Protein AF-A0A5M4B612-F1 (afdb_monomer)

pLDDT: mean 83.99, std 13.1, range [42.5, 96.62]

Foldseek 3Di:
DDPPQQLLNVLVVQLVVQLVVLVVVLVVCVVCCVVHPLVNLLSLLVSLLCNQPVSLLLLLVVLVQQWDQDPVDDPVPRCRSVDPVVVVSVVCSVVVLVVQLVVVPVVPHSNVSSVVSNVNSVVSNVCVVVSSVVSSVSSVVCVVVSVVSVVVVD

Mean predicted aligned error: 7.28 Å

Radius of gyration: 18.22 Å; Cα contacts (8 Å, |Δi|>4): 120; chains: 1; bounding box: 47×29×46 Å

Structure (mmCIF, N/CA/C/O backbone):
data_AF-A0A5M4B612-F1
#
_entry.id   AF-A0A5M4B612-F1
#
loop_
_atom_site.group_PDB
_atom_site.id
_atom_site.type_symbol
_atom_site.label_atom_id
_atom_site.label_alt_id
_atom_site.label_comp_id
_atom_site.label_asym_id
_atom_site.label_entity_id
_atom_site.label_seq_id
_atom_site.pdbx_PDB_ins_code
_atom_site.Cartn_x
_atom_site.Cartn_y
_atom_site.Cartn_z
_atom_site.occupancy
_atom_site.B_iso_or_equiv
_atom_site.auth_seq_id
_atom_site.auth_comp_id
_atom_site.auth_asym_id
_atom_site.auth_atom_id
_atom_site.pdbx_PDB_model_num
ATOM 1 N N . MET A 1 1 ? -20.827 -14.397 21.884 1.00 44.00 1 MET A N 1
ATOM 2 C CA . MET A 1 1 ? -19.490 -14.761 22.403 1.00 44.00 1 MET A CA 1
ATOM 3 C C . MET A 1 1 ? -18.429 -14.087 21.542 1.00 44.00 1 MET A C 1
ATOM 5 O O . MET A 1 1 ? -17.986 -14.670 20.565 1.00 44.00 1 MET A O 1
ATOM 9 N N . SER A 1 2 ? -18.091 -12.822 21.803 1.00 47.84 2 SER A N 1
ATOM 10 C CA . SER A 1 2 ? -17.110 -12.104 20.977 1.00 47.84 2 SER A CA 1
ATOM 11 C C . SER A 1 2 ? -15.781 -12.059 21.712 1.00 47.84 2 SER A C 1
ATOM 13 O O . SER A 1 2 ? -15.688 -11.433 22.767 1.00 47.84 2 SER A O 1
ATOM 15 N N . GLN A 1 3 ? -14.771 -12.736 21.171 1.00 57.81 3 GLN A N 1
ATOM 16 C CA . GLN A 1 3 ? -13.392 -12.641 21.643 1.00 57.81 3 GLN A CA 1
ATOM 17 C C . GLN A 1 3 ? -13.006 -11.168 21.867 1.00 57.81 3 GLN A C 1
ATOM 19 O O . GLN A 1 3 ? -13.372 -10.301 21.069 1.00 57.81 3 GLN A O 1
ATOM 24 N N . ASN A 1 4 ? -12.276 -10.884 22.949 1.00 69.69 4 ASN A N 1
ATOM 25 C CA . ASN A 1 4 ? -11.768 -9.548 23.269 1.00 69.69 4 ASN A CA 1
ATOM 26 C C . ASN A 1 4 ? -10.603 -9.183 22.327 1.00 69.69 4 ASN A C 1
ATOM 28 O O . ASN A 1 4 ? -9.445 -9.120 22.729 1.00 69.69 4 ASN A O 1
ATOM 32 N N . ILE A 1 5 ? -10.906 -9.033 21.037 1.00 79.25 5 ILE A N 1
ATOM 33 C CA . ILE A 1 5 ? -9.937 -8.682 20.003 1.00 79.25 5 ILE A CA 1
ATOM 34 C C . ILE A 1 5 ? -9.785 -7.166 20.026 1.00 79.25 5 ILE A C 1
ATOM 36 O O . ILE A 1 5 ? -10.743 -6.421 19.800 1.00 79.25 5 ILE A O 1
ATOM 40 N N . SER A 1 6 ? -8.567 -6.693 20.277 1.00 85.06 6 SER A N 1
ATOM 41 C CA . SER A 1 6 ? -8.289 -5.261 20.199 1.00 85.06 6 SER A CA 1
ATOM 42 C C . SER A 1 6 ? -8.503 -4.754 18.768 1.00 85.06 6 SER A C 1
ATOM 44 O O . SER A 1 6 ? -8.207 -5.439 17.788 1.00 85.06 6 SER A O 1
ATOM 46 N N . LEU A 1 7 ? -8.969 -3.511 18.621 1.00 86.06 7 LEU A N 1
ATOM 47 C CA . LEU A 1 7 ? -9.162 -2.904 17.297 1.00 86.06 7 LEU A CA 1
ATOM 48 C C . LEU A 1 7 ? -7.869 -2.921 16.460 1.00 86.06 7 LEU A C 1
ATOM 50 O O . LEU A 1 7 ? -7.921 -3.064 15.243 1.00 86.06 7 LEU A O 1
ATOM 54 N N . ASN A 1 8 ? -6.712 -2.820 17.118 1.00 87.00 8 ASN A N 1
ATOM 55 C CA . ASN A 1 8 ? -5.412 -2.911 16.464 1.00 87.00 8 ASN A CA 1
ATOM 56 C C . ASN A 1 8 ? -5.183 -4.302 15.846 1.00 87.00 8 ASN A C 1
ATOM 58 O O . ASN A 1 8 ? -4.862 -4.405 14.665 1.00 87.00 8 ASN A O 1
ATOM 62 N N . GLN A 1 9 ? -5.433 -5.375 16.607 1.00 88.31 9 GLN A N 1
ATOM 63 C CA . GLN A 1 9 ? -5.364 -6.746 16.090 1.00 88.31 9 GLN A CA 1
ATOM 64 C C . GLN A 1 9 ? -6.339 -6.951 14.929 1.00 88.31 9 GLN A C 1
ATOM 66 O O . GLN A 1 9 ? -5.939 -7.465 13.893 1.00 88.31 9 GLN A O 1
ATOM 71 N N . TYR A 1 10 ? -7.576 -6.467 15.050 1.00 89.62 10 TYR A N 1
ATOM 72 C CA . TYR A 1 10 ? -8.574 -6.589 13.987 1.00 89.62 10 TYR A CA 1
ATOM 73 C C . TYR A 1 10 ? -8.132 -5.932 12.667 1.00 89.62 10 TYR A C 1
ATOM 75 O O . TYR A 1 10 ? -8.237 -6.535 11.597 1.00 89.62 10 TYR A O 1
ATOM 83 N N . ILE A 1 11 ? -7.614 -4.701 12.726 1.00 90.94 11 ILE A N 1
ATOM 84 C CA . ILE A 1 11 ? -7.145 -3.976 11.536 1.00 90.94 11 ILE A CA 1
ATOM 85 C C . ILE A 1 11 ? -5.877 -4.620 10.959 1.00 90.94 11 ILE A C 1
ATOM 87 O O . ILE A 1 11 ? -5.764 -4.751 9.740 1.00 90.94 11 ILE A O 1
ATOM 91 N N . ASN A 1 12 ? -4.962 -5.097 11.808 1.00 91.50 12 ASN A N 1
ATOM 92 C CA . ASN A 1 12 ? -3.781 -5.838 11.363 1.00 91.50 12 ASN A CA 1
ATOM 93 C C . ASN A 1 12 ? -4.143 -7.162 10.680 1.00 91.50 12 ASN A C 1
ATOM 95 O O . ASN A 1 12 ? -3.576 -7.470 9.634 1.00 91.50 12 ASN A O 1
ATOM 99 N N . SER A 1 13 ? -5.115 -7.913 11.204 1.00 93.19 13 SER A N 1
ATOM 100 C CA . SER A 1 13 ? -5.607 -9.138 10.567 1.00 93.19 13 SER A CA 1
ATOM 101 C C . SER A 1 13 ? -6.224 -8.850 9.198 1.00 93.19 13 SER A C 1
ATOM 103 O O . SER A 1 13 ? -5.928 -9.558 8.239 1.00 93.19 13 SER A O 1
ATOM 105 N N . LYS A 1 14 ? -7.008 -7.770 9.060 1.00 91.75 14 LYS A N 1
ATOM 106 C CA . LYS A 1 14 ? -7.510 -7.336 7.745 1.00 91.75 14 LYS A CA 1
ATOM 107 C C . LYS A 1 14 ? -6.382 -7.011 6.773 1.00 91.75 14 LYS A C 1
ATOM 109 O O . LYS A 1 14 ? -6.420 -7.469 5.637 1.00 91.75 14 LYS A O 1
ATOM 114 N N . ALA A 1 15 ? -5.380 -6.248 7.208 1.00 94.44 15 ALA A N 1
ATOM 115 C CA . ALA A 1 15 ? -4.218 -5.942 6.377 1.00 94.44 15 ALA A CA 1
ATOM 116 C C . ALA A 1 15 ? -3.496 -7.217 5.924 1.00 94.44 15 ALA A C 1
ATOM 118 O O . ALA A 1 15 ? -3.126 -7.335 4.761 1.00 94.44 15 ALA A O 1
ATOM 119 N N . MET A 1 16 ? -3.352 -8.194 6.823 1.00 94.31 16 MET A N 1
ATOM 120 C CA . MET A 1 16 ? -2.703 -9.467 6.522 1.00 94.31 16 MET A CA 1
ATOM 121 C C . MET A 1 16 ? -3.444 -10.274 5.453 1.00 94.31 16 MET A C 1
ATOM 123 O O . MET A 1 16 ? -2.792 -10.834 4.575 1.00 94.31 16 MET A O 1
ATOM 127 N N . LEU A 1 17 ? -4.781 -10.268 5.462 1.00 95.00 17 LEU A N 1
ATOM 128 C CA . LEU A 1 17 ? -5.579 -10.878 4.391 1.00 95.00 17 LEU A CA 1
ATOM 129 C C . LEU A 1 17 ? -5.310 -10.220 3.031 1.00 95.00 17 LEU A C 1
ATOM 131 O O . LEU A 1 17 ? -5.161 -10.922 2.028 1.00 95.00 17 LEU A O 1
ATOM 135 N N . PHE A 1 18 ? -5.195 -8.889 2.987 1.00 94.94 18 PHE A N 1
ATOM 136 C CA . PHE A 1 18 ? -4.837 -8.187 1.754 1.00 94.94 18 PHE A CA 1
ATOM 137 C C . PHE A 1 18 ? -3.414 -8.521 1.294 1.00 94.94 18 PHE A C 1
ATOM 139 O O . PHE A 1 18 ? -3.222 -8.827 0.122 1.00 94.94 18 PHE A O 1
ATOM 146 N N . TYR A 1 19 ? -2.427 -8.521 2.196 1.00 95.31 19 TYR A N 1
ATOM 147 C CA . TYR A 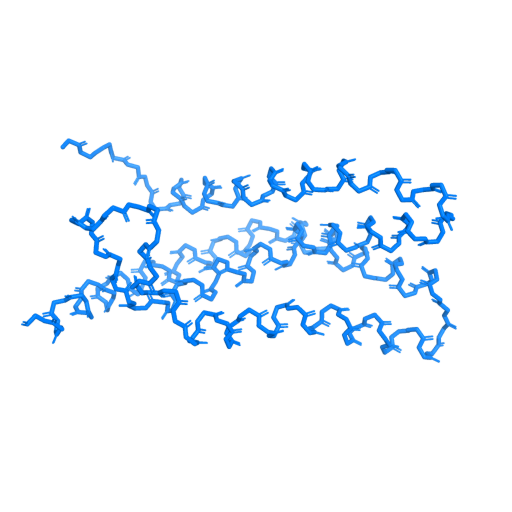1 19 ? -1.046 -8.876 1.845 1.00 95.31 19 TYR A CA 1
ATOM 148 C C . TYR A 1 19 ? -0.935 -10.289 1.289 1.00 95.31 19 TYR A C 1
ATOM 150 O O . TYR A 1 19 ? -0.305 -10.488 0.254 1.00 95.31 19 TYR A O 1
ATOM 158 N N . PHE A 1 20 ? -1.590 -11.251 1.937 1.00 96.62 20 PHE A N 1
ATOM 159 C CA . PHE A 1 20 ? -1.640 -12.622 1.453 1.00 96.62 20 PHE A CA 1
ATOM 160 C C . PHE A 1 20 ? -2.251 -12.695 0.049 1.00 96.62 20 PHE A C 1
ATOM 162 O O . PHE A 1 20 ? -1.662 -13.292 -0.847 1.00 96.62 20 PHE A O 1
ATOM 169 N N . SER A 1 21 ? -3.378 -12.011 -0.167 1.00 95.94 21 SER A N 1
ATOM 170 C CA . SER A 1 21 ? -4.046 -11.974 -1.473 1.00 95.94 21 SER A CA 1
ATOM 171 C C . SER A 1 21 ? -3.147 -11.389 -2.569 1.00 95.94 21 SER A C 1
ATOM 173 O O . SER A 1 21 ? -3.080 -11.949 -3.659 1.00 95.94 21 SER A O 1
ATOM 175 N N . ILE A 1 22 ? -2.412 -10.308 -2.279 1.00 95.25 22 ILE A N 1
ATOM 176 C CA . ILE A 1 22 ? -1.482 -9.685 -3.235 1.00 95.25 22 ILE A CA 1
ATOM 177 C C . ILE A 1 22 ? -0.333 -10.637 -3.580 1.00 95.25 22 ILE A C 1
ATOM 179 O O . ILE A 1 22 ? 0.015 -10.768 -4.749 1.00 95.25 22 ILE A O 1
ATOM 183 N N . ILE A 1 23 ? 0.238 -11.323 -2.587 1.00 95.31 23 ILE A N 1
ATOM 184 C CA . ILE A 1 23 ? 1.327 -12.285 -2.805 1.00 95.31 23 ILE A CA 1
ATOM 185 C C . ILE A 1 23 ? 0.844 -13.455 -3.666 1.00 95.31 23 ILE A C 1
ATOM 187 O O . ILE A 1 23 ? 1.510 -13.817 -4.632 1.00 95.31 23 ILE A O 1
ATOM 191 N N . VAL A 1 24 ? -0.333 -14.009 -3.365 1.00 96.38 24 VAL A N 1
ATOM 192 C CA . VAL A 1 24 ? -0.933 -15.090 -4.160 1.00 96.38 24 VAL A CA 1
ATOM 193 C C . VAL A 1 24 ? -1.194 -14.629 -5.594 1.00 96.38 24 VAL A C 1
ATOM 195 O O . VAL A 1 24 ? -0.806 -15.319 -6.533 1.00 96.38 24 VAL A O 1
ATOM 198 N N . MET A 1 25 ? -1.778 -13.442 -5.784 1.00 94.38 25 MET A N 1
ATOM 199 C CA . MET A 1 25 ? -1.991 -12.869 -7.118 1.00 94.38 25 MET A CA 1
ATOM 200 C C . MET A 1 25 ? -0.678 -12.637 -7.869 1.00 94.38 25 MET A C 1
ATOM 202 O O . MET A 1 25 ? -0.606 -12.905 -9.065 1.00 94.38 25 MET A O 1
ATOM 206 N N . PHE A 1 26 ? 0.373 -12.183 -7.185 1.00 94.25 26 PHE A N 1
ATOM 207 C CA . PHE A 1 26 ? 1.688 -12.005 -7.790 1.00 94.25 26 PHE A CA 1
ATOM 208 C C . PHE A 1 26 ? 2.293 -13.343 -8.238 1.00 94.25 26 PHE A C 1
ATOM 210 O O . PHE A 1 26 ? 2.788 -13.434 -9.358 1.00 94.25 26 PHE A O 1
ATOM 217 N N . ILE A 1 27 ? 2.181 -14.397 -7.420 1.00 93.94 27 ILE A N 1
ATOM 218 C CA . ILE A 1 27 ? 2.627 -15.752 -7.778 1.00 93.94 27 ILE A CA 1
ATOM 219 C C . ILE A 1 27 ? 1.845 -16.274 -8.988 1.00 93.94 27 ILE A C 1
ATOM 221 O O . ILE A 1 27 ? 2.449 -16.756 -9.942 1.00 93.94 27 ILE A O 1
ATOM 225 N N . ILE A 1 28 ? 0.519 -16.125 -8.997 1.00 94.00 28 ILE A N 1
ATOM 226 C CA . ILE A 1 28 ? -0.331 -16.520 -10.134 1.00 94.00 28 ILE A CA 1
ATOM 227 C C . ILE A 1 28 ? 0.014 -15.715 -11.397 1.00 94.00 28 ILE A C 1
ATOM 229 O O . ILE A 1 28 ? -0.140 -16.222 -12.502 1.00 94.00 28 ILE A O 1
ATOM 233 N N . SER A 1 29 ? 0.519 -14.489 -11.245 1.00 89.88 29 SER A N 1
ATOM 234 C CA . SER A 1 29 ? 0.981 -13.635 -12.344 1.00 89.88 29 SER A CA 1
ATOM 235 C C . SER A 1 29 ? 2.389 -14.000 -12.860 1.00 89.88 29 SER A C 1
ATOM 237 O O . SER A 1 29 ? 2.803 -13.545 -13.923 1.00 89.88 29 SER A O 1
ATOM 239 N N . THR A 1 30 ? 3.145 -14.872 -12.185 1.00 88.06 30 THR A N 1
ATOM 240 C CA . THR A 1 30 ? 4.494 -15.268 -12.646 1.00 88.06 30 THR A CA 1
ATOM 241 C C . THR A 1 30 ? 4.572 -15.860 -14.064 1.00 88.06 30 THR A C 1
ATOM 243 O O . THR A 1 30 ? 5.558 -15.556 -14.740 1.00 88.06 30 THR A O 1
ATOM 246 N N . PRO A 1 31 ? 3.573 -16.602 -14.598 1.00 90.25 31 PRO A N 1
ATOM 247 C CA . PRO A 1 31 ? 3.595 -17.076 -15.983 1.00 90.25 31 PRO A CA 1
ATOM 248 C C . PRO A 1 31 ? 3.698 -15.949 -17.019 1.00 90.25 31 PRO A C 1
ATOM 250 O O . PRO A 1 31 ? 4.194 -16.181 -18.121 1.00 90.25 31 PRO A O 1
ATOM 253 N N . TYR A 1 32 ? 3.319 -14.708 -16.671 1.00 83.38 32 TYR A N 1
ATOM 254 C CA . TYR A 1 32 ? 3.480 -13.555 -17.562 1.00 83.38 32 TYR A CA 1
ATOM 255 C C . TYR A 1 32 ? 4.940 -13.253 -17.920 1.00 83.38 32 TYR A C 1
ATOM 257 O O . TYR A 1 32 ? 5.193 -12.546 -18.894 1.00 83.38 32 TYR A O 1
ATOM 265 N N . LEU A 1 33 ? 5.909 -13.816 -17.191 1.00 86.31 33 LEU A N 1
ATOM 266 C CA . LEU A 1 33 ? 7.330 -13.718 -17.519 1.00 86.31 33 LEU A CA 1
ATOM 267 C C . LEU A 1 33 ? 7.649 -14.275 -18.920 1.00 86.31 33 LEU A C 1
ATOM 269 O O . LEU A 1 33 ? 8.574 -13.775 -19.560 1.00 86.31 33 LEU A O 1
ATOM 273 N N . TYR A 1 34 ? 6.847 -15.223 -19.433 1.00 86.31 34 TYR A N 1
ATOM 274 C CA . TYR A 1 34 ? 6.951 -15.732 -20.808 1.00 86.31 34 TYR A CA 1
ATOM 275 C C . TYR A 1 34 ? 6.789 -14.628 -21.869 1.00 86.31 34 TYR A C 1
ATOM 277 O O . TYR A 1 34 ? 7.475 -14.646 -22.886 1.00 86.31 34 TYR A O 1
ATOM 285 N N . PHE A 1 35 ? 5.945 -13.623 -21.611 1.00 84.31 35 PHE A N 1
ATOM 286 C CA . PHE A 1 35 ? 5.691 -12.514 -22.540 1.00 84.31 35 PHE A CA 1
ATOM 287 C C . PHE A 1 35 ? 6.760 -11.410 -22.485 1.00 84.31 35 PHE A C 1
ATOM 289 O O . PHE A 1 35 ? 6.721 -10.471 -23.278 1.00 84.31 35 PHE A O 1
ATOM 296 N N . GLY A 1 36 ? 7.721 -11.505 -21.562 1.00 85.62 36 GLY A N 1
ATOM 297 C CA . GLY A 1 36 ? 8.869 -10.608 -21.491 1.00 85.62 36 GLY A CA 1
ATOM 298 C C . GLY A 1 36 ? 9.202 -10.136 -20.077 1.00 85.62 36 GLY A C 1
ATOM 299 O O . GLY A 1 36 ? 8.336 -9.899 -19.233 1.00 85.62 36 GLY A O 1
ATOM 300 N N . LYS A 1 37 ? 10.498 -9.910 -19.834 1.00 84.38 37 LYS A N 1
ATOM 301 C CA . LYS A 1 37 ? 11.029 -9.469 -18.530 1.00 84.38 37 LYS A CA 1
ATOM 302 C C . LYS A 1 37 ? 10.461 -8.118 -18.070 1.00 84.38 37 LYS A C 1
ATOM 304 O O . LYS A 1 37 ? 10.320 -7.893 -16.872 1.00 84.38 37 LYS A O 1
ATOM 309 N N . HIS A 1 38 ? 10.096 -7.238 -19.003 1.00 85.50 38 HIS A N 1
ATOM 310 C CA . HIS A 1 38 ? 9.508 -5.932 -18.689 1.00 85.50 38 HIS A CA 1
ATOM 311 C C . HIS A 1 38 ? 8.132 -6.052 -18.019 1.00 85.50 38 HIS A C 1
ATOM 313 O O . HIS A 1 38 ? 7.848 -5.317 -17.077 1.00 85.50 38 HIS A O 1
ATOM 319 N N . ILE A 1 39 ? 7.304 -7.010 -18.450 1.00 88.00 39 ILE A N 1
ATOM 320 C CA . ILE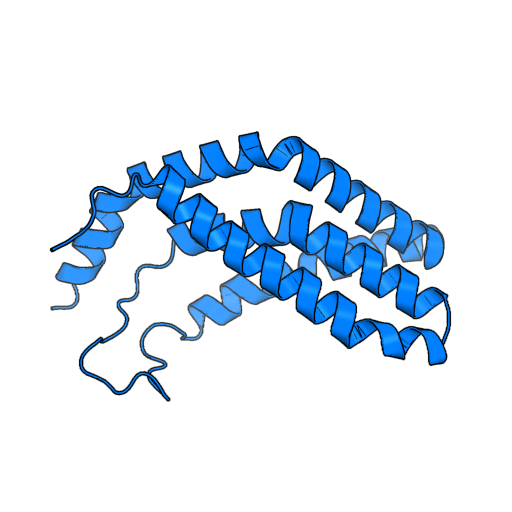 A 1 39 ? 5.960 -7.236 -17.896 1.00 88.00 39 ILE A CA 1
ATOM 321 C C . ILE A 1 39 ? 6.065 -7.771 -16.468 1.00 88.00 39 ILE A C 1
ATOM 323 O O . ILE A 1 39 ? 5.331 -7.342 -15.577 1.00 88.00 39 ILE A O 1
ATOM 327 N N . PHE A 1 40 ? 7.024 -8.665 -16.224 1.00 90.25 40 PHE A N 1
ATOM 328 C CA . PHE A 1 40 ? 7.317 -9.139 -14.876 1.00 90.25 40 PHE A CA 1
ATOM 329 C C . PHE A 1 40 ? 7.740 -7.993 -13.946 1.00 90.25 40 PHE A C 1
ATOM 331 O O . PHE A 1 40 ? 7.254 -7.903 -12.820 1.00 90.25 40 PHE A O 1
ATOM 338 N N . LEU A 1 41 ? 8.595 -7.087 -14.429 1.00 91.06 41 LEU A N 1
ATOM 339 C CA . LEU A 1 41 ? 9.086 -5.952 -13.647 1.00 91.06 41 LEU A CA 1
ATOM 340 C C . LEU A 1 41 ? 7.950 -4.978 -13.291 1.00 91.06 41 LEU A C 1
ATOM 342 O O . LEU A 1 41 ? 7.847 -4.567 -12.140 1.00 91.06 41 LEU A O 1
ATOM 346 N N . ILE A 1 42 ? 7.039 -4.698 -14.229 1.00 91.50 42 ILE A N 1
ATOM 347 C CA . ILE A 1 42 ? 5.827 -3.901 -13.970 1.00 91.50 42 ILE A CA 1
ATOM 348 C C . ILE A 1 42 ? 4.934 -4.582 -12.920 1.00 91.50 42 ILE A C 1
ATOM 350 O O . ILE A 1 42 ? 4.487 -3.928 -11.975 1.00 91.50 42 ILE A O 1
ATOM 354 N N . ASN A 1 43 ? 4.698 -5.893 -13.044 1.00 92.75 43 ASN A N 1
ATOM 355 C CA . ASN A 1 43 ? 3.901 -6.657 -12.078 1.00 92.75 43 ASN A CA 1
ATOM 356 C C . ASN A 1 43 ? 4.516 -6.632 -10.672 1.00 92.75 43 ASN A C 1
ATOM 358 O O . ASN A 1 43 ? 3.800 -6.417 -9.693 1.00 92.75 43 ASN A O 1
ATOM 362 N N . LEU A 1 44 ? 5.836 -6.803 -10.567 1.00 93.56 44 LEU A N 1
ATOM 363 C CA . LEU A 1 44 ? 6.561 -6.744 -9.298 1.00 93.56 44 LEU A CA 1
ATOM 364 C C . LEU A 1 44 ? 6.435 -5.359 -8.656 1.00 93.56 44 LEU A C 1
ATOM 366 O O . LEU A 1 44 ? 6.098 -5.248 -7.477 1.00 93.56 44 LEU A O 1
ATOM 370 N N . SER A 1 45 ? 6.645 -4.299 -9.436 1.00 94.56 45 SER A N 1
ATOM 371 C CA . SER A 1 45 ? 6.490 -2.921 -8.971 1.00 94.56 45 SER A CA 1
ATOM 372 C C . SER A 1 45 ? 5.073 -2.623 -8.494 1.00 94.56 45 SER A C 1
ATOM 374 O O . SER A 1 45 ? 4.889 -2.003 -7.446 1.00 94.56 45 SER A O 1
ATOM 376 N N . CYS A 1 46 ? 4.066 -3.108 -9.221 1.00 93.94 46 CYS A N 1
ATOM 377 C CA . CYS A 1 46 ? 2.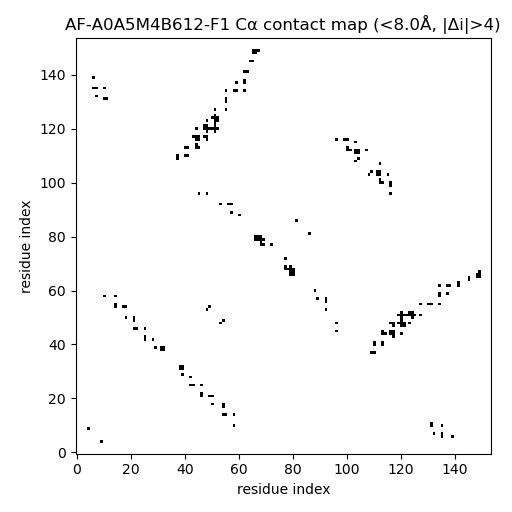666 -2.961 -8.846 1.00 93.94 46 CYS A CA 1
ATOM 378 C C . CYS A 1 46 ? 2.343 -3.721 -7.550 1.00 93.94 46 CYS A C 1
ATOM 380 O O . CYS A 1 46 ? 1.674 -3.179 -6.668 1.00 93.94 46 CYS A O 1
ATOM 382 N N . ALA A 1 47 ? 2.854 -4.944 -7.383 1.00 95.31 47 ALA A N 1
ATOM 383 C CA . ALA A 1 47 ? 2.677 -5.719 -6.157 1.00 95.31 47 ALA A CA 1
ATOM 384 C C . ALA A 1 47 ? 3.307 -5.010 -4.945 1.00 95.31 47 ALA A C 1
ATOM 386 O O . ALA A 1 47 ? 2.650 -4.857 -3.913 1.00 95.31 47 ALA A O 1
ATOM 387 N N . LEU A 1 48 ? 4.537 -4.500 -5.084 1.00 96.00 48 LEU A N 1
ATOM 388 C CA . LEU A 1 48 ? 5.220 -3.741 -4.030 1.00 96.00 48 LEU A CA 1
ATOM 389 C C . LEU A 1 48 ? 4.462 -2.465 -3.658 1.00 96.00 48 LEU A C 1
ATOM 391 O O . LEU A 1 48 ? 4.268 -2.189 -2.473 1.00 96.00 48 LEU A O 1
ATOM 395 N N . TYR A 1 49 ? 3.981 -1.713 -4.648 1.00 95.62 49 TYR A N 1
ATOM 396 C CA . TYR A 1 49 ? 3.152 -0.534 -4.408 1.00 95.62 49 TYR A CA 1
ATOM 397 C C . TYR A 1 49 ? 1.850 -0.886 -3.678 1.00 95.62 49 TYR A C 1
ATOM 399 O O . TYR A 1 49 ? 1.472 -0.214 -2.716 1.00 95.62 49 TYR A O 1
ATOM 407 N N . ASN A 1 50 ? 1.174 -1.964 -4.083 1.00 95.44 50 ASN A N 1
ATOM 408 C CA . ASN A 1 50 ? -0.055 -2.407 -3.431 1.00 95.44 50 ASN A CA 1
ATOM 409 C C . ASN A 1 50 ? 0.184 -2.810 -1.972 1.00 95.44 50 ASN A C 1
ATOM 411 O O . ASN A 1 50 ? -0.600 -2.429 -1.106 1.00 95.44 50 ASN A O 1
ATOM 415 N N . ILE A 1 51 ? 1.279 -3.510 -1.668 1.00 95.38 51 ILE A N 1
ATOM 416 C CA . ILE A 1 51 ? 1.642 -3.865 -0.288 1.00 95.38 51 ILE A CA 1
ATOM 417 C C . ILE A 1 51 ? 1.983 -2.605 0.527 1.00 95.38 51 ILE A C 1
ATOM 419 O O . ILE A 1 51 ? 1.514 -2.443 1.654 1.00 95.38 51 ILE A O 1
ATOM 423 N N . GLY A 1 52 ? 2.789 -1.701 -0.026 1.00 93.44 52 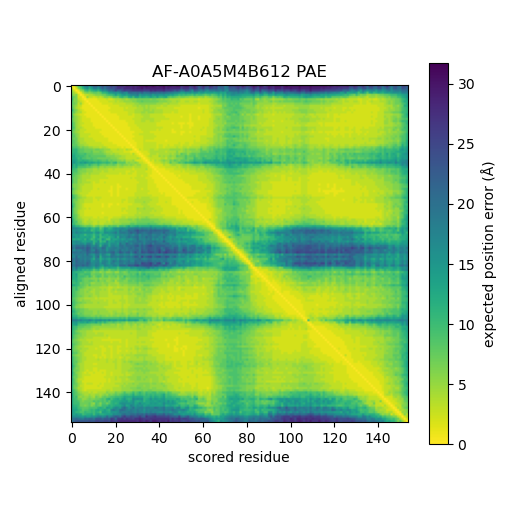GLY A N 1
ATOM 424 C CA . GLY A 1 52 ? 3.270 -0.528 0.699 1.00 93.44 52 GLY A CA 1
ATOM 425 C C . GLY A 1 52 ? 2.216 0.551 0.921 1.00 93.44 52 GLY A C 1
ATOM 426 O O . GLY A 1 52 ? 2.072 1.058 2.027 1.00 93.44 52 GLY A O 1
ATOM 427 N N . ILE A 1 53 ? 1.478 0.907 -0.129 1.00 94.44 53 ILE A N 1
ATOM 428 C CA . ILE A 1 53 ? 0.568 2.062 -0.153 1.00 94.44 53 ILE A CA 1
ATOM 429 C C . ILE A 1 53 ? -0.872 1.637 -0.424 1.00 94.44 53 ILE A C 1
ATOM 431 O O . ILE A 1 53 ? -1.786 2.190 0.192 1.00 94.44 53 ILE A O 1
ATOM 435 N N . GLY A 1 54 ? -1.093 0.641 -1.285 1.00 93.81 54 GLY A N 1
ATOM 436 C CA . GLY A 1 54 ? -2.439 0.172 -1.629 1.00 93.81 54 GLY A CA 1
ATOM 437 C C . GLY A 1 54 ? -3.231 -0.305 -0.408 1.00 93.81 54 GLY A C 1
ATOM 438 O O . GLY A 1 54 ? -4.321 0.201 -0.141 1.00 93.81 54 GLY A O 1
ATOM 439 N N . VAL A 1 55 ? -2.669 -1.218 0.391 1.00 94.25 55 VAL A N 1
ATOM 440 C CA . VAL A 1 55 ? -3.340 -1.775 1.578 1.00 94.25 55 VAL A CA 1
ATOM 441 C C . VAL A 1 55 ? -3.648 -0.705 2.635 1.00 94.25 55 VAL A C 1
ATOM 443 O O . VAL A 1 55 ? -4.812 -0.618 3.040 1.00 94.25 55 VAL A O 1
ATOM 446 N N . PRO A 1 56 ? -2.698 0.151 3.069 1.00 93.25 56 PRO A N 1
ATOM 447 C CA . PRO A 1 56 ? -3.021 1.255 3.974 1.00 93.25 56 PRO A CA 1
ATOM 448 C C . PRO A 1 56 ? -4.104 2.193 3.430 1.00 93.25 56 PRO A C 1
ATOM 450 O O . PRO A 1 56 ? -5.017 2.559 4.170 1.00 93.25 56 PRO A O 1
ATOM 453 N N . SER A 1 57 ? -4.047 2.536 2.139 1.00 91.88 57 SER A N 1
ATOM 454 C CA . SER A 1 57 ? -5.037 3.399 1.478 1.00 91.88 57 SER A CA 1
ATOM 455 C C . SER A 1 57 ? -6.444 2.801 1.524 1.00 91.88 57 SER A C 1
ATOM 457 O O . SER A 1 57 ? -7.391 3.465 1.950 1.00 91.88 57 SER A O 1
ATOM 459 N N . VAL A 1 58 ? -6.582 1.523 1.154 1.00 90.75 58 VAL A N 1
ATOM 460 C CA . VAL A 1 58 ? -7.861 0.794 1.190 1.00 90.75 58 VAL A CA 1
ATOM 461 C C . VAL A 1 58 ? -8.410 0.725 2.612 1.00 90.75 58 VAL A C 1
ATOM 463 O O . VAL A 1 58 ? -9.592 0.992 2.835 1.00 90.75 58 VAL A O 1
ATOM 466 N N . LEU A 1 59 ? -7.566 0.408 3.596 1.00 91.50 59 LEU A N 1
ATOM 467 C CA . LEU A 1 59 ? -7.989 0.334 4.994 1.00 91.50 59 LEU A CA 1
ATOM 468 C C . LEU A 1 59 ? -8.421 1.700 5.527 1.00 91.50 59 LEU A C 1
ATOM 470 O O . LEU A 1 59 ? -9.425 1.778 6.237 1.00 91.50 59 LEU A O 1
ATOM 474 N N . PHE A 1 60 ? -7.706 2.767 5.173 1.00 90.44 60 PHE A N 1
ATOM 475 C CA . PHE A 1 60 ? -8.050 4.130 5.561 1.00 90.44 60 PHE A CA 1
ATOM 476 C C . PHE A 1 60 ? -9.408 4.556 4.995 1.00 90.44 60 PHE A C 1
ATOM 478 O O . PHE A 1 60 ? -10.262 5.022 5.748 1.00 90.44 60 PHE A O 1
ATOM 485 N N . LEU A 1 61 ? -9.640 4.343 3.697 1.00 87.12 61 LEU A N 1
ATOM 486 C CA . LEU A 1 61 ? -10.912 4.670 3.045 1.00 87.12 61 LEU A CA 1
ATOM 487 C C . LEU A 1 61 ? -12.055 3.780 3.551 1.00 87.12 61 LEU A C 1
ATOM 489 O O . LEU A 1 61 ? -13.169 4.261 3.754 1.00 87.12 61 LEU A O 1
ATOM 493 N N . GLY A 1 62 ? -11.764 2.523 3.891 1.00 84.06 62 GLY A N 1
ATOM 494 C CA . GLY A 1 62 ? -12.712 1.620 4.543 1.00 84.06 62 GLY A CA 1
ATOM 495 C C . GLY A 1 62 ? -13.265 2.155 5.870 1.00 84.06 62 GLY A C 1
ATOM 496 O O . GLY A 1 62 ? -14.403 1.845 6.217 1.00 84.06 62 GLY A O 1
ATOM 497 N N . ALA A 1 63 ? -12.533 3.026 6.578 1.00 83.44 63 ALA A N 1
ATOM 498 C CA . ALA A 1 63 ? -13.019 3.662 7.808 1.00 83.44 63 ALA A CA 1
ATOM 499 C C . ALA A 1 63 ? -14.192 4.633 7.569 1.00 83.44 63 ALA A C 1
ATOM 501 O O . ALA A 1 63 ? -14.868 5.035 8.517 1.00 83.44 63 ALA A O 1
ATOM 502 N N . TYR A 1 64 ? -14.408 5.052 6.321 1.00 79.69 64 TYR A N 1
ATOM 503 C CA . TYR A 1 64 ? -15.456 5.990 5.922 1.00 79.69 64 TYR A CA 1
ATOM 504 C C . TYR A 1 64 ? -16.700 5.290 5.364 1.00 79.69 64 TYR A C 1
ATOM 506 O O . TYR A 1 64 ? -17.721 5.950 5.165 1.00 79.69 64 TYR A O 1
ATOM 514 N N . ASN A 1 65 ? -16.654 3.972 5.158 1.00 74.56 65 ASN A N 1
ATOM 515 C CA . ASN A 1 65 ? -17.818 3.210 4.726 1.00 74.56 65 ASN A CA 1
ATOM 516 C C . ASN A 1 65 ? -18.848 3.120 5.865 1.00 74.56 65 ASN A C 1
ATOM 518 O O . ASN A 1 65 ? -18.555 2.634 6.956 1.00 74.56 65 ASN A O 1
ATOM 522 N N . LYS A 1 66 ? -20.067 3.606 5.598 1.00 64.75 66 LYS A N 1
ATOM 523 C CA . LYS A 1 66 ? -21.185 3.659 6.563 1.00 64.75 66 LYS A CA 1
ATOM 524 C C . LYS A 1 66 ? -22.313 2.659 6.274 1.00 64.75 66 LYS A C 1
ATOM 526 O O . LYS A 1 66 ? -23.281 2.613 7.021 1.00 64.75 66 LYS A O 1
ATOM 531 N N . LYS A 1 67 ? -22.244 1.894 5.178 1.00 63.34 67 LYS A N 1
ATOM 532 C CA . LYS A 1 67 ? -23.347 1.008 4.768 1.00 63.34 67 LYS A CA 1
ATOM 533 C C . LYS A 1 67 ? -23.278 -0.344 5.474 1.00 63.34 67 LYS A C 1
ATOM 535 O O . LYS A 1 67 ? -22.218 -0.965 5.510 1.00 63.34 67 LYS A O 1
ATOM 540 N N . ARG A 1 68 ? -24.415 -0.781 6.030 1.00 59.28 68 ARG A N 1
ATOM 541 C CA . ARG A 1 68 ? -24.568 -2.105 6.648 1.00 59.28 68 ARG A CA 1
ATOM 542 C C . ARG A 1 68 ? -24.651 -3.183 5.573 1.00 59.28 68 ARG A C 1
ATOM 544 O O . ARG A 1 68 ? -25.293 -2.967 4.547 1.00 59.28 68 ARG A O 1
ATOM 551 N N . ILE A 1 69 ? -24.008 -4.314 5.838 1.00 62.72 69 ILE A N 1
ATOM 552 C CA . ILE A 1 69 ? -24.207 -5.554 5.088 1.00 62.72 69 ILE A CA 1
ATOM 553 C C . ILE A 1 69 ? -25.296 -6.319 5.833 1.00 62.72 69 ILE A C 1
ATOM 555 O O . ILE A 1 69 ? -25.180 -6.524 7.041 1.00 62.72 69 ILE A O 1
ATOM 559 N N . ASP A 1 70 ? -26.364 -6.676 5.130 1.00 64.31 70 ASP A N 1
ATOM 560 C CA . ASP A 1 70 ? -27.473 -7.447 5.690 1.00 64.31 70 ASP A CA 1
ATOM 561 C C . ASP A 1 70 ? -27.039 -8.907 5.925 1.00 64.31 70 ASP A C 1
ATOM 563 O O . ASP A 1 70 ? -26.692 -9.620 4.987 1.00 64.31 70 ASP A O 1
ATOM 567 N N . LEU A 1 71 ? -26.979 -9.352 7.178 1.00 65.38 71 LEU A N 1
ATOM 568 C CA . LEU A 1 71 ? -26.478 -10.692 7.511 1.00 65.38 71 LEU A CA 1
ATOM 569 C C . LEU A 1 71 ? -27.530 -11.788 7.289 1.00 65.38 71 LEU A C 1
ATOM 571 O O . LEU A 1 71 ? -27.156 -12.955 7.178 1.00 65.38 71 LEU A O 1
ATOM 575 N N . ASP A 1 72 ? -28.809 -11.418 7.173 1.00 69.88 72 ASP A N 1
ATOM 576 C CA . ASP A 1 72 ? -29.919 -12.360 6.988 1.00 69.88 72 ASP A CA 1
ATOM 577 C C . ASP A 1 72 ? -30.089 -12.773 5.514 1.00 69.88 72 ASP A C 1
ATOM 579 O O . ASP A 1 72 ? -30.749 -13.765 5.193 1.00 69.88 72 ASP A O 1
ATOM 583 N N . LYS A 1 73 ? -29.436 -12.058 4.588 1.00 66.56 73 LYS A N 1
ATOM 584 C CA . LYS A 1 73 ? -29.345 -12.449 3.176 1.00 66.56 73 LYS A CA 1
ATOM 585 C C . LYS A 1 73 ? -28.174 -13.395 2.929 1.00 66.56 73 LYS A C 1
ATOM 587 O O . LYS A 1 73 ? -27.073 -13.202 3.440 1.00 66.56 73 LYS A O 1
ATOM 592 N N . ARG A 1 74 ? -28.390 -14.392 2.057 1.00 68.31 74 ARG A N 1
ATOM 593 C CA . ARG A 1 74 ? -27.336 -15.317 1.598 1.00 68.31 74 ARG A CA 1
ATOM 594 C C . ARG A 1 74 ? -26.099 -14.532 1.135 1.00 68.31 74 ARG A C 1
ATOM 596 O O . ARG A 1 74 ? -26.198 -13.641 0.298 1.00 68.31 74 ARG A O 1
ATOM 603 N N . SER A 1 75 ? -24.934 -14.908 1.671 1.00 61.47 75 SER A N 1
ATOM 604 C CA . SER A 1 75 ? -23.633 -14.260 1.422 1.00 61.47 75 SER A CA 1
ATOM 605 C C . SER A 1 75 ? -23.248 -14.226 -0.068 1.00 61.47 75 SER A C 1
ATOM 607 O O . SER A 1 75 ? -22.662 -13.257 -0.550 1.00 61.47 75 SER A O 1
ATOM 609 N N . PHE A 1 76 ? -23.658 -15.241 -0.837 1.00 57.03 76 PHE A N 1
ATOM 610 C CA . PHE A 1 76 ? -23.535 -15.245 -2.295 1.00 57.03 76 PHE A CA 1
ATOM 611 C C . PHE A 1 76 ? -24.611 -14.339 -2.916 1.00 57.03 76 PHE A C 1
ATOM 613 O O . PHE A 1 76 ? -25.772 -14.727 -3.026 1.00 57.03 76 PHE A O 1
ATOM 620 N N . GLY A 1 77 ? -24.222 -13.121 -3.303 1.00 59.59 77 GLY A N 1
ATOM 621 C CA . GLY A 1 77 ? -25.090 -12.159 -3.997 1.00 59.59 77 GLY A CA 1
ATOM 622 C C . GLY A 1 77 ? -25.614 -11.002 -3.141 1.00 59.59 77 GLY A C 1
ATOM 623 O O . GLY A 1 77 ? -26.378 -10.175 -3.644 1.00 59.59 77 GLY A O 1
ATOM 624 N N . ASN A 1 78 ? -25.199 -10.883 -1.875 1.00 65.00 78 ASN A N 1
ATOM 625 C CA . ASN A 1 78 ? -25.562 -9.723 -1.069 1.00 65.00 78 ASN A CA 1
ATOM 626 C C . ASN A 1 78 ? -24.680 -8.500 -1.379 1.00 65.00 78 ASN A C 1
ATOM 628 O O . ASN A 1 78 ? -23.729 -8.190 -0.665 1.00 65.00 78 ASN A O 1
ATOM 632 N N . TYR A 1 79 ? -25.031 -7.773 -2.441 1.00 62.66 79 TYR A N 1
ATOM 633 C CA . TYR A 1 79 ? -24.387 -6.504 -2.801 1.00 62.66 79 TYR A CA 1
ATOM 634 C C . TYR A 1 79 ? -24.908 -5.297 -1.993 1.00 62.66 79 TYR A C 1
ATOM 636 O O . TYR A 1 79 ? -24.606 -4.140 -2.313 1.00 62.66 79 TYR A O 1
ATOM 644 N N . GLN A 1 80 ? -25.708 -5.517 -0.940 1.00 57.00 80 GLN A N 1
ATOM 645 C CA . GLN A 1 80 ? -26.145 -4.434 -0.061 1.00 57.00 80 GLN A CA 1
ATOM 646 C C . GLN A 1 80 ? -24.944 -3.915 0.734 1.00 57.00 80 GLN A C 1
ATOM 648 O O . GLN A 1 80 ? -24.435 -4.556 1.644 1.00 57.00 80 GLN A O 1
ATOM 653 N N . GLY A 1 81 ? -24.456 -2.743 0.328 1.00 57.06 81 GLY A N 1
ATOM 654 C CA . GLY A 1 81 ? -23.269 -2.110 0.903 1.00 57.06 81 GLY A CA 1
ATOM 655 C C . GLY A 1 81 ? -22.084 -2.003 -0.058 1.00 57.06 81 GLY A C 1
ATOM 656 O O . GLY A 1 81 ? -21.273 -1.099 0.114 1.00 57.06 81 GLY A O 1
ATOM 657 N N . THR A 1 82 ? -22.039 -2.794 -1.135 1.00 60.41 82 THR A N 1
ATOM 658 C CA . THR A 1 82 ? -21.001 -2.737 -2.189 1.00 60.41 82 THR A CA 1
ATOM 659 C C . THR A 1 82 ? -21.431 -1.896 -3.400 1.00 60.41 82 THR A C 1
ATOM 661 O O . THR A 1 82 ? -21.075 -2.193 -4.538 1.00 60.41 82 THR A O 1
ATOM 664 N N . GLY A 1 83 ? -22.250 -0.865 -3.172 1.00 68.12 83 GLY A N 1
ATOM 665 C CA . GLY A 1 83 ? -22.799 -0.019 -4.239 1.00 68.12 83 GLY A CA 1
ATOM 666 C C . GLY A 1 83 ? -21.765 0.900 -4.907 1.00 68.12 83 GLY A C 1
ATOM 667 O O . GLY A 1 83 ? -20.565 0.807 -4.657 1.00 68.12 83 GLY A O 1
ATOM 668 N N . MET A 1 84 ? -22.258 1.864 -5.695 1.00 64.88 84 MET A N 1
ATOM 669 C CA . MET A 1 84 ? -21.455 2.863 -6.430 1.00 64.88 84 MET A CA 1
ATOM 670 C C . MET A 1 84 ? -20.364 3.533 -5.585 1.00 64.88 84 MET A C 1
ATOM 672 O O . MET A 1 84 ? -19.275 3.777 -6.084 1.00 64.88 84 MET A O 1
ATOM 676 N N . ALA A 1 85 ? -20.618 3.793 -4.299 1.00 70.38 85 ALA A N 1
ATOM 677 C CA . ALA A 1 85 ? -19.644 4.428 -3.413 1.00 70.38 85 ALA A CA 1
ATOM 678 C C . ALA A 1 85 ? -18.335 3.627 -3.281 1.00 70.38 85 ALA A C 1
ATOM 680 O O . ALA A 1 85 ? -17.266 4.224 -3.301 1.00 70.38 85 ALA A O 1
ATOM 681 N N . GLN A 1 86 ? -18.394 2.290 -3.210 1.00 75.00 86 GLN A N 1
ATOM 682 C CA . GLN A 1 86 ? -17.187 1.458 -3.134 1.00 75.00 86 GLN A CA 1
ATOM 683 C C . GLN A 1 86 ? -16.395 1.520 -4.446 1.00 75.00 86 GLN A C 1
ATOM 685 O O . GLN A 1 86 ? -15.173 1.629 -4.415 1.00 75.00 86 GLN A O 1
ATOM 690 N N . TRP A 1 87 ? -17.094 1.514 -5.585 1.00 75.94 87 TRP A N 1
ATOM 691 C CA . TRP A 1 87 ? -16.483 1.657 -6.907 1.00 75.94 87 TRP A CA 1
ATOM 692 C C . TRP A 1 87 ? -15.831 3.031 -7.097 1.00 75.94 87 TRP A C 1
ATOM 694 O O . TRP A 1 87 ? -14.684 3.115 -7.535 1.00 75.94 87 TRP A O 1
ATOM 704 N N . ILE A 1 88 ? -16.511 4.100 -6.672 1.00 80.12 88 ILE A N 1
ATOM 705 C CA . ILE A 1 88 ? -15.979 5.470 -6.674 1.00 80.12 88 ILE A CA 1
ATOM 706 C C . ILE A 1 88 ? -14.733 5.567 -5.791 1.00 80.12 88 ILE A C 1
ATOM 708 O O . ILE A 1 88 ? -13.778 6.230 -6.168 1.00 80.12 88 ILE A O 1
ATOM 712 N N . ILE A 1 89 ? -14.710 4.888 -4.642 1.00 79.44 89 ILE A N 1
ATOM 713 C CA . ILE A 1 89 ? -13.549 4.852 -3.741 1.00 79.44 89 ILE A CA 1
ATOM 714 C C . ILE A 1 89 ? -12.402 4.011 -4.327 1.00 79.44 89 ILE A C 1
ATOM 716 O O . ILE A 1 89 ? -11.236 4.359 -4.142 1.00 79.44 89 ILE A O 1
ATOM 720 N N . SER A 1 90 ? -12.698 2.922 -5.043 1.00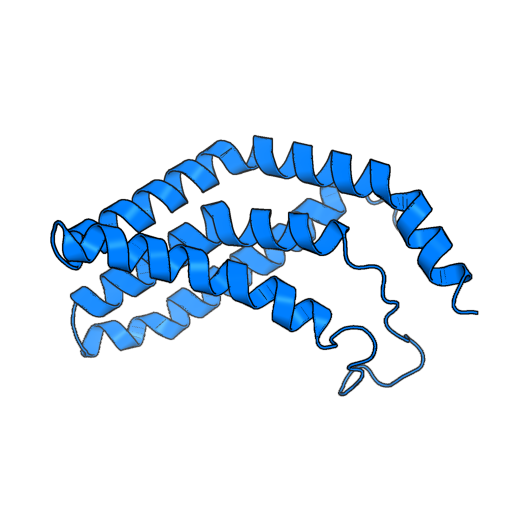 81.44 90 SER A N 1
ATOM 721 C CA . SER A 1 90 ? -11.670 2.064 -5.649 1.00 81.44 90 SER A CA 1
ATOM 722 C C . SER A 1 90 ? -10.999 2.679 -6.876 1.00 81.44 90 SER A C 1
ATOM 724 O O . SER A 1 90 ? -9.834 2.389 -7.134 1.00 81.44 90 SER A O 1
ATOM 726 N N . LEU A 1 91 ? -11.700 3.549 -7.611 1.00 87.25 91 LEU A N 1
ATOM 727 C CA . LEU A 1 91 ? -11.167 4.193 -8.814 1.00 87.25 91 LEU A CA 1
ATOM 728 C C . LEU A 1 91 ? -9.889 5.007 -8.537 1.00 87.25 91 LEU A C 1
ATOM 730 O O . LEU A 1 91 ? -8.894 4.755 -9.210 1.00 87.25 91 LEU A O 1
ATOM 734 N N . PRO A 1 92 ? -9.836 5.910 -7.537 1.00 85.12 92 PRO A N 1
ATOM 735 C CA . PRO A 1 92 ? -8.612 6.614 -7.167 1.00 85.12 92 PRO A CA 1
ATOM 736 C C . PRO A 1 92 ? -7.466 5.669 -6.820 1.00 85.12 92 PRO A C 1
ATOM 738 O O . PRO A 1 92 ? -6.345 5.878 -7.268 1.00 85.12 92 PRO A O 1
ATOM 741 N N . ILE A 1 93 ? -7.745 4.607 -6.060 1.00 86.12 93 ILE A N 1
ATOM 742 C CA . ILE A 1 93 ? -6.723 3.643 -5.628 1.00 86.12 93 ILE A CA 1
ATOM 743 C C . ILE A 1 93 ? -6.069 2.961 -6.836 1.00 86.12 93 ILE A C 1
ATOM 745 O O . ILE A 1 93 ? -4.874 2.684 -6.804 1.00 86.12 93 ILE A O 1
ATOM 749 N N . LEU A 1 94 ? -6.836 2.730 -7.905 1.00 88.56 94 LEU A N 1
ATOM 750 C CA . LEU A 1 94 ? -6.341 2.167 -9.158 1.00 88.56 94 LEU A CA 1
ATOM 751 C C . LEU A 1 94 ? -5.671 3.220 -10.056 1.00 88.56 94 LEU A C 1
ATOM 753 O O . LEU A 1 94 ? -4.622 2.956 -10.634 1.00 88.56 94 LEU A O 1
ATOM 757 N N . LEU A 1 95 ? -6.247 4.419 -10.167 1.00 91.25 95 LEU A N 1
ATOM 758 C CA . LEU A 1 95 ? -5.759 5.472 -11.062 1.00 91.25 95 LEU A CA 1
ATOM 759 C C . LEU A 1 95 ? -4.453 6.107 -10.581 1.00 91.25 95 LEU A C 1
ATOM 761 O O . LEU A 1 95 ? -3.607 6.428 -11.407 1.00 91.25 95 LEU A O 1
ATOM 765 N N . ILE A 1 96 ? -4.267 6.275 -9.270 1.00 91.81 96 ILE A N 1
ATOM 766 C CA . ILE A 1 96 ? -3.066 6.898 -8.697 1.00 91.81 96 ILE A CA 1
ATOM 767 C C . ILE A 1 96 ? -1.771 6.181 -9.124 1.00 91.81 96 ILE A C 1
ATOM 769 O O . ILE A 1 96 ? -0.891 6.861 -9.654 1.00 91.81 96 ILE A O 1
ATOM 773 N N . PRO A 1 97 ? -1.602 4.854 -8.945 1.00 91.56 97 PRO A N 1
ATOM 774 C CA . PRO A 1 97 ? -0.374 4.177 -9.365 1.00 91.56 97 PRO A CA 1
ATOM 775 C C . PRO A 1 97 ? -0.165 4.219 -10.879 1.00 91.56 97 PRO A C 1
ATOM 777 O O . PRO A 1 97 ? 0.972 4.354 -11.324 1.00 91.56 97 PRO A O 1
ATOM 780 N N . ILE A 1 98 ? -1.243 4.156 -11.668 1.00 92.06 98 ILE A N 1
ATOM 781 C CA . ILE A 1 98 ? -1.172 4.253 -13.132 1.00 92.06 98 ILE A CA 1
ATOM 782 C C . ILE A 1 98 ? -0.697 5.646 -13.547 1.00 92.06 98 ILE A C 1
ATOM 784 O O . ILE A 1 98 ? 0.241 5.764 -14.330 1.00 92.06 98 ILE A O 1
ATOM 788 N N . ALA A 1 99 ? -1.304 6.698 -12.998 1.00 93.31 99 ALA A N 1
ATOM 789 C CA . ALA A 1 99 ? -0.926 8.077 -13.274 1.00 93.31 99 ALA A CA 1
ATOM 790 C C . ALA A 1 99 ? 0.528 8.339 -12.869 1.00 93.31 99 ALA A C 1
ATOM 792 O O . ALA A 1 99 ? 1.288 8.905 -13.648 1.00 93.31 99 ALA A O 1
ATOM 793 N N . LEU A 1 100 ? 0.938 7.867 -11.688 1.00 92.38 100 LEU A N 1
ATOM 794 C CA . LEU A 1 100 ? 2.310 8.011 -11.210 1.00 92.38 100 LEU A CA 1
ATOM 795 C C . LEU A 1 100 ? 3.301 7.305 -12.143 1.00 92.38 100 LEU A C 1
ATOM 797 O O . LEU A 1 100 ? 4.324 7.882 -12.501 1.00 92.38 100 LEU A O 1
ATOM 801 N N . TRP A 1 101 ? 2.976 6.090 -12.588 1.00 93.31 101 TRP A N 1
ATOM 802 C CA . TRP A 1 101 ? 3.807 5.356 -13.536 1.00 93.31 101 TRP A CA 1
ATOM 803 C C . TRP A 1 101 ? 3.887 6.059 -14.897 1.00 93.31 101 TRP A C 1
ATOM 805 O O . TRP A 1 101 ? 4.986 6.234 -15.411 1.00 93.31 101 TRP A O 1
ATOM 815 N N . ILE A 1 102 ? 2.760 6.522 -15.455 1.00 93.38 102 ILE A N 1
ATOM 816 C CA . ILE A 1 102 ? 2.716 7.241 -16.741 1.00 93.38 102 ILE A CA 1
ATOM 817 C C . ILE A 1 102 ? 3.546 8.521 -16.677 1.00 93.38 102 ILE A C 1
ATOM 819 O O . ILE A 1 102 ? 4.347 8.762 -17.575 1.00 93.38 102 ILE A O 1
ATOM 823 N N . VAL A 1 103 ? 3.390 9.320 -15.617 1.00 93.38 103 VAL A N 1
ATOM 824 C CA . VAL A 1 103 ? 4.142 10.569 -15.446 1.00 93.38 103 VAL A CA 1
ATOM 825 C C . VAL A 1 103 ? 5.640 10.285 -15.465 1.00 93.38 103 VAL A C 1
ATOM 827 O O . VAL A 1 103 ? 6.353 10.892 -16.253 1.00 93.38 103 VAL A O 1
ATOM 830 N N . VAL A 1 104 ? 6.124 9.320 -14.677 1.00 92.56 104 VAL A N 1
ATOM 831 C CA . VAL A 1 104 ? 7.556 8.974 -14.676 1.00 92.56 104 VAL A CA 1
ATOM 832 C C . VAL A 1 104 ? 7.992 8.385 -16.020 1.00 92.56 104 VAL A C 1
ATOM 834 O O . VAL A 1 104 ? 9.104 8.644 -16.474 1.00 92.56 104 VAL A O 1
ATOM 837 N N . ASN A 1 105 ? 7.124 7.620 -16.684 1.00 91.88 105 ASN A N 1
ATOM 838 C CA . ASN A 1 105 ? 7.437 7.015 -17.970 1.00 91.88 105 ASN A CA 1
ATOM 839 C C . ASN A 1 105 ? 7.634 8.055 -19.082 1.00 91.88 105 ASN A C 1
ATOM 841 O O . ASN A 1 105 ? 8.573 7.928 -19.860 1.00 91.88 105 ASN A O 1
ATOM 845 N N . ILE A 1 106 ? 6.805 9.105 -19.121 1.00 91.19 106 ILE A N 1
ATOM 846 C CA . ILE A 1 106 ? 6.905 10.189 -20.115 1.00 91.19 106 ILE A CA 1
ATOM 847 C C . ILE A 1 106 ? 8.273 10.887 -20.053 1.00 91.19 106 ILE A C 1
ATOM 849 O O . ILE A 1 106 ? 8.824 11.243 -21.091 1.00 91.19 106 ILE A O 1
ATOM 853 N N . PHE A 1 107 ? 8.839 11.065 -18.856 1.00 89.31 107 PHE A N 1
ATOM 854 C CA . PHE A 1 107 ? 10.133 11.735 -18.667 1.00 89.31 107 PHE A CA 1
ATOM 855 C C . PHE A 1 107 ? 11.338 10.786 -18.688 1.00 89.31 107 PHE A C 1
ATOM 857 O O . PHE A 1 107 ? 12.475 11.234 -18.539 1.00 89.31 107 PHE A O 1
ATOM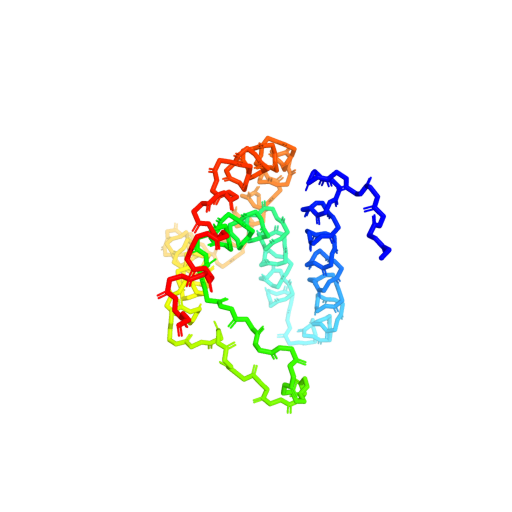 864 N N . SER A 1 108 ? 11.133 9.472 -18.782 1.00 86.50 108 SER A N 1
ATOM 865 C CA . SER A 1 108 ? 12.217 8.493 -18.666 1.00 86.50 108 SER A CA 1
ATOM 866 C C . SER A 1 108 ? 11.971 7.274 -19.555 1.00 86.50 108 SER A C 1
ATOM 868 O O . SER A 1 108 ? 12.119 7.362 -20.769 1.00 86.50 108 SER A O 1
ATOM 870 N N . ASN A 1 109 ? 11.689 6.108 -18.966 1.00 88.94 109 ASN A N 1
ATOM 871 C CA . ASN A 1 109 ? 11.487 4.851 -19.682 1.00 88.94 109 ASN A CA 1
ATOM 872 C C . ASN A 1 109 ? 10.725 3.858 -18.786 1.00 88.94 109 ASN A C 1
ATOM 874 O O . ASN A 1 109 ? 10.770 3.973 -17.554 1.00 88.94 109 ASN A O 1
ATOM 878 N N . ASN A 1 110 ? 10.114 2.829 -19.380 1.00 88.62 110 ASN A N 1
ATOM 879 C CA . ASN A 1 110 ? 9.242 1.864 -18.701 1.00 88.62 110 ASN A CA 1
ATOM 880 C C . ASN A 1 110 ? 9.930 1.203 -17.492 1.00 88.62 110 ASN A C 1
ATOM 882 O O . ASN A 1 110 ? 9.314 0.985 -16.446 1.00 88.62 110 ASN A O 1
ATOM 886 N N . THR A 1 111 ? 11.222 0.889 -17.617 1.00 90.31 111 THR A N 1
ATOM 887 C CA . THR A 1 111 ? 12.013 0.265 -16.546 1.00 90.31 111 THR A CA 1
ATOM 888 C C . THR A 1 111 ? 12.211 1.215 -15.364 1.00 90.31 111 THR A C 1
ATOM 890 O O . THR A 1 111 ? 12.008 0.816 -14.221 1.00 90.31 111 THR A O 1
ATOM 893 N N . ILE A 1 112 ? 12.549 2.481 -15.629 1.00 92.06 112 ILE A N 1
ATOM 894 C CA . ILE A 1 112 ? 12.780 3.499 -14.592 1.00 92.06 112 ILE A CA 1
ATOM 895 C C . ILE A 1 112 ? 11.467 3.830 -13.880 1.00 92.06 112 ILE A C 1
ATOM 897 O O . ILE A 1 112 ? 11.435 3.867 -12.652 1.00 92.06 112 ILE A O 1
ATOM 901 N N . ALA A 1 113 ? 10.369 3.975 -14.628 1.00 93.44 113 ALA A N 1
ATOM 902 C CA . ALA A 1 113 ? 9.037 4.186 -14.065 1.00 93.44 113 ALA A CA 1
ATOM 903 C C . ALA A 1 113 ? 8.621 3.047 -13.126 1.00 93.44 113 ALA A C 1
ATOM 905 O O . ALA A 1 113 ? 8.119 3.278 -12.024 1.00 93.44 113 ALA A O 1
ATOM 906 N N . SER A 1 114 ? 8.903 1.805 -13.522 1.00 93.75 114 SER A N 1
ATOM 907 C CA . SER A 1 114 ? 8.616 0.630 -12.700 1.00 93.75 114 SER A CA 1
ATOM 908 C C . SER A 1 114 ? 9.494 0.592 -11.443 1.00 93.75 114 SER A C 1
ATOM 910 O O . SER A 1 114 ? 8.984 0.338 -10.352 1.00 93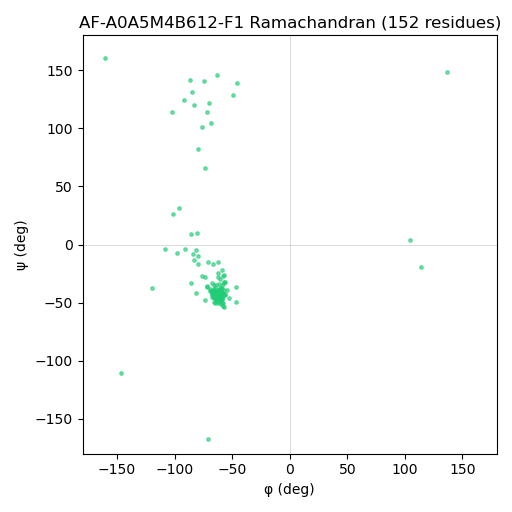.75 114 SER A O 1
ATOM 912 N N . ILE A 1 115 ? 10.790 0.895 -11.546 1.00 94.12 115 ILE A N 1
ATOM 913 C CA . ILE A 1 115 ? 11.686 0.960 -10.380 1.00 94.12 115 ILE A CA 1
ATOM 914 C C . ILE A 1 115 ? 11.244 2.062 -9.411 1.00 94.12 115 ILE A C 1
ATOM 916 O O . ILE A 1 115 ? 11.158 1.815 -8.211 1.00 94.12 115 ILE A O 1
ATOM 920 N N . ALA A 1 116 ? 10.904 3.251 -9.912 1.00 94.25 116 ALA A N 1
ATOM 921 C CA . ALA A 1 116 ? 10.407 4.347 -9.088 1.00 94.25 116 ALA A CA 1
ATOM 922 C C . ALA A 1 116 ? 9.131 3.947 -8.329 1.00 94.25 116 ALA A C 1
ATOM 924 O O . ALA A 1 116 ? 9.032 4.160 -7.120 1.00 94.25 116 ALA A O 1
ATOM 925 N N . LEU A 1 117 ? 8.184 3.289 -9.008 1.00 95.38 117 LEU A N 1
ATOM 926 C CA . LEU A 1 117 ? 6.957 2.793 -8.384 1.00 95.38 117 LEU A CA 1
ATOM 927 C C . LEU A 1 117 ? 7.242 1.724 -7.311 1.00 95.38 117 LEU A C 1
ATOM 929 O O . LEU A 1 117 ? 6.651 1.761 -6.230 1.00 95.38 117 LEU A O 1
ATOM 933 N N . ALA A 1 118 ? 8.180 0.808 -7.576 1.00 95.50 118 ALA A N 1
ATOM 934 C CA . ALA A 1 118 ?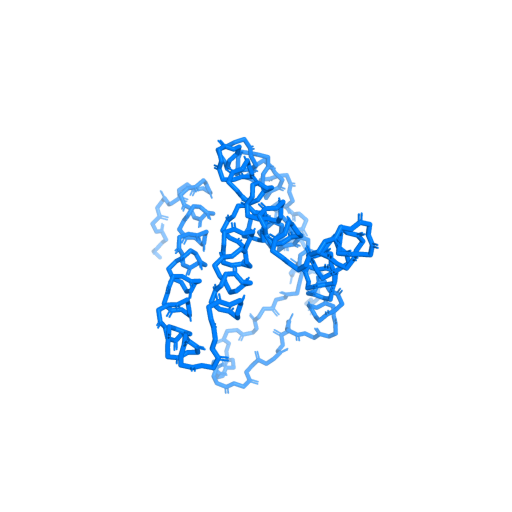 8.626 -0.189 -6.604 1.00 95.50 118 ALA A CA 1
ATOM 935 C C . ALA A 1 118 ? 9.261 0.460 -5.366 1.00 95.50 118 ALA A C 1
ATOM 937 O O . ALA A 1 118 ? 8.928 0.080 -4.245 1.00 95.50 118 ALA A O 1
ATOM 938 N N . LEU A 1 119 ? 10.128 1.463 -5.551 1.00 95.69 119 LEU A N 1
ATOM 939 C CA . LEU A 1 119 ? 10.764 2.202 -4.456 1.00 95.69 119 LEU A CA 1
ATOM 940 C C . LEU A 1 119 ? 9.732 2.912 -3.583 1.00 95.69 119 LEU A C 1
ATOM 942 O O . LEU A 1 119 ? 9.790 2.812 -2.361 1.00 95.69 119 LEU A O 1
ATOM 946 N N . ILE A 1 120 ? 8.751 3.567 -4.200 1.00 95.44 120 ILE A N 1
ATOM 947 C CA . ILE A 1 120 ? 7.634 4.195 -3.488 1.00 95.44 120 ILE A CA 1
ATOM 948 C C . ILE A 1 120 ? 6.863 3.150 -2.663 1.00 95.44 120 ILE A C 1
ATOM 950 O O . ILE A 1 120 ? 6.535 3.399 -1.502 1.00 95.44 120 ILE A O 1
ATOM 954 N N . GLY A 1 121 ? 6.631 1.957 -3.219 1.00 94.75 121 GLY A N 1
ATOM 955 C CA . GLY A 1 121 ? 6.041 0.831 -2.492 1.00 94.75 121 GLY A CA 1
ATOM 956 C C . GLY A 1 121 ? 6.883 0.371 -1.298 1.00 94.75 121 GLY A C 1
ATOM 957 O O . GLY A 1 121 ? 6.359 0.214 -0.198 1.00 94.75 121 GLY A O 1
ATOM 958 N N . ILE A 1 122 ? 8.195 0.214 -1.476 1.00 96.19 122 ILE A N 1
ATOM 959 C CA . ILE A 1 122 ? 9.122 -0.187 -0.405 1.00 96.19 122 ILE A CA 1
ATOM 960 C C . ILE A 1 122 ? 9.153 0.863 0.712 1.00 96.19 122 ILE A C 1
ATOM 962 O O . ILE A 1 122 ? 9.072 0.509 1.888 1.00 96.19 122 ILE A O 1
ATOM 966 N N . ILE A 1 123 ? 9.201 2.149 0.359 1.00 95.81 123 ILE A N 1
ATOM 967 C CA . ILE A 1 123 ? 9.126 3.254 1.321 1.00 95.81 123 ILE A CA 1
ATOM 968 C C . ILE A 1 123 ? 7.796 3.186 2.083 1.00 95.81 123 ILE A C 1
ATOM 970 O O . ILE A 1 123 ? 7.791 3.207 3.312 1.00 95.81 123 ILE A O 1
ATOM 974 N N . GLY A 1 124 ? 6.667 3.020 1.389 1.00 93.31 124 GLY A N 1
ATOM 975 C CA . GLY A 1 124 ? 5.357 2.862 2.030 1.00 93.31 124 GLY A CA 1
ATOM 976 C C . GLY A 1 124 ? 5.303 1.681 3.005 1.00 93.31 124 GLY A C 1
ATOM 977 O O . GLY A 1 124 ? 4.764 1.803 4.106 1.00 93.31 124 GLY A O 1
ATOM 978 N N . LEU A 1 125 ? 5.937 0.562 2.643 1.00 93.44 125 LEU A N 1
ATOM 979 C CA . LEU A 1 125 ? 6.054 -0.624 3.489 1.00 93.44 125 LEU A CA 1
ATOM 980 C C . LEU A 1 125 ? 6.906 -0.343 4.735 1.00 93.44 125 LEU A C 1
ATOM 982 O O . LEU A 1 125 ? 6.504 -0.719 5.836 1.00 93.44 125 LEU A O 1
ATOM 986 N N . ALA A 1 126 ? 8.022 0.378 4.601 1.00 94.38 126 ALA A N 1
ATOM 987 C CA . ALA A 1 126 ? 8.845 0.794 5.739 1.00 94.38 126 ALA A CA 1
ATOM 988 C C . ALA A 1 126 ? 8.048 1.661 6.737 1.00 94.38 126 ALA A C 1
ATOM 990 O O . ALA A 1 126 ? 8.143 1.473 7.950 1.00 94.38 126 ALA A O 1
ATOM 991 N N . PHE A 1 127 ? 7.176 2.542 6.236 1.00 94.44 127 PHE A N 1
ATOM 992 C CA . PHE A 1 127 ? 6.280 3.371 7.052 1.00 94.44 127 PHE A CA 1
ATOM 993 C C . PHE A 1 127 ? 4.957 2.685 7.440 1.00 94.44 127 PHE A C 1
ATOM 995 O O . PHE A 1 127 ? 4.079 3.319 8.033 1.00 94.44 127 PHE A O 1
ATOM 1002 N N . ARG A 1 128 ? 4.792 1.380 7.188 1.00 91.94 128 ARG A N 1
ATOM 1003 C CA . ARG A 1 128 ? 3.544 0.645 7.462 1.00 91.94 128 ARG A CA 1
ATOM 1004 C C . ARG A 1 128 ? 3.057 0.819 8.899 1.00 91.94 128 ARG A C 1
ATOM 1006 O O . ARG A 1 128 ? 1.877 1.086 9.109 1.00 91.94 128 ARG A O 1
ATOM 1013 N N . ASN A 1 129 ? 3.938 0.690 9.891 1.00 90.50 129 ASN A N 1
ATOM 1014 C CA . ASN A 1 129 ? 3.552 0.807 11.304 1.00 90.50 129 ASN A CA 1
ATOM 1015 C C . ASN A 1 129 ? 2.969 2.192 11.626 1.00 90.50 129 ASN A C 1
ATOM 1017 O O . ASN A 1 129 ? 1.996 2.305 12.376 1.00 90.50 129 ASN A O 1
ATOM 1021 N N . TYR A 1 130 ? 3.523 3.242 11.017 1.00 92.06 130 TYR A N 1
ATOM 1022 C CA . TYR A 1 130 ? 3.026 4.606 11.154 1.00 92.06 130 TYR A CA 1
ATOM 1023 C C . TYR A 1 130 ? 1.620 4.749 10.554 1.00 92.06 130 TYR A C 1
ATOM 1025 O O . TYR A 1 130 ? 0.698 5.193 11.247 1.00 92.06 130 TYR A O 1
ATOM 1033 N N . PHE A 1 131 ? 1.417 4.287 9.314 1.00 92.00 131 PHE A N 1
ATOM 1034 C CA . PHE A 1 131 ? 0.101 4.318 8.669 1.00 92.00 131 PHE A CA 1
ATOM 1035 C C . PHE A 1 131 ? -0.945 3.505 9.439 1.00 92.00 131 PHE A C 1
ATOM 1037 O O . PHE A 1 131 ? -2.048 3.995 9.679 1.00 92.00 131 PHE A O 1
ATOM 1044 N N . MET A 1 132 ? -0.603 2.298 9.896 1.00 92.06 132 MET A N 1
ATOM 1045 C CA . MET A 1 132 ? -1.527 1.441 10.647 1.00 92.06 132 MET A CA 1
ATOM 1046 C C . MET A 1 132 ? -1.972 2.092 11.960 1.00 92.06 132 MET A C 1
ATOM 1048 O O . MET A 1 132 ? -3.159 2.061 12.285 1.00 92.06 132 MET A O 1
ATOM 1052 N N . ASN A 1 133 ? -1.074 2.775 12.675 1.00 92.00 133 ASN A N 1
ATOM 1053 C CA . ASN A 1 133 ? -1.436 3.516 13.885 1.00 92.00 133 ASN A CA 1
ATOM 1054 C C . ASN A 1 133 ? -2.409 4.672 13.603 1.00 92.00 133 ASN A C 1
ATOM 1056 O O . ASN A 1 133 ? -3.360 4.877 14.364 1.00 92.00 133 ASN A O 1
ATOM 1060 N N . ILE A 1 134 ? -2.212 5.411 12.506 1.00 91.75 134 ILE A N 1
ATOM 1061 C CA . ILE A 1 134 ? -3.148 6.461 12.070 1.00 91.75 134 ILE A CA 1
ATOM 1062 C C . ILE A 1 134 ? -4.513 5.856 11.744 1.00 91.75 134 ILE A C 1
ATOM 1064 O O . ILE A 1 134 ? -5.542 6.361 12.202 1.00 91.75 134 ILE A O 1
ATOM 1068 N N . ILE A 1 135 ? -4.525 4.754 10.994 1.00 92.50 135 ILE A N 1
ATOM 1069 C CA . ILE A 1 135 ? -5.744 4.050 10.603 1.00 92.50 135 ILE A CA 1
ATOM 1070 C C . ILE A 1 135 ? -6.503 3.599 11.855 1.00 92.50 135 ILE A C 1
ATOM 1072 O O . ILE A 1 135 ? -7.670 3.949 12.019 1.00 92.50 135 ILE A O 1
ATOM 1076 N N . VAL A 1 136 ? -5.849 2.918 12.799 1.00 90.94 136 VAL A N 1
ATOM 1077 C CA . VAL A 1 136 ? -6.477 2.458 14.051 1.00 90.94 136 VAL A CA 1
ATOM 1078 C C . VAL A 1 136 ? -7.073 3.622 14.849 1.00 90.94 136 VAL A C 1
ATOM 1080 O O . VAL A 1 136 ? -8.218 3.528 15.302 1.00 90.94 136 VAL A O 1
ATOM 1083 N N . LYS A 1 137 ? -6.358 4.751 14.978 1.00 89.50 137 LYS A N 1
ATOM 1084 C CA . LYS A 1 137 ? -6.896 5.968 15.614 1.00 89.50 137 LYS A CA 1
ATOM 1085 C C . LYS A 1 137 ? -8.146 6.473 14.892 1.00 89.50 137 LYS A C 1
ATOM 1087 O O . LYS A 1 137 ? -9.130 6.830 15.545 1.00 89.50 137 LYS A O 1
ATOM 1092 N N . LYS A 1 138 ? -8.144 6.459 13.556 1.00 89.69 138 LYS A N 1
ATOM 1093 C CA . LYS A 1 138 ? -9.285 6.902 12.749 1.00 89.69 138 LYS A CA 1
ATOM 1094 C C . LYS A 1 138 ? -10.503 5.997 12.919 1.00 89.69 138 LYS A C 1
ATOM 1096 O O . LYS A 1 138 ? -11.599 6.511 13.140 1.00 89.69 138 LYS A O 1
ATOM 1101 N N . TYR A 1 139 ? -10.314 4.678 12.898 1.00 88.31 139 TYR A N 1
ATOM 1102 C CA . TYR A 1 139 ? -11.380 3.712 13.179 1.00 88.31 139 TYR A CA 1
ATOM 1103 C C . TYR A 1 139 ? -11.941 3.887 14.595 1.00 88.31 139 TYR A C 1
ATOM 1105 O O . TYR A 1 139 ? -13.156 3.858 14.778 1.00 88.31 139 TYR A O 1
ATOM 1113 N N . LYS A 1 140 ? -11.087 4.138 15.598 1.00 86.62 140 LYS A N 1
ATOM 1114 C CA . LYS A 1 140 ? -11.536 4.388 16.978 1.00 86.62 140 LYS A CA 1
ATOM 1115 C C . LYS A 1 140 ? -12.390 5.656 17.077 1.00 86.62 140 LYS A C 1
ATOM 1117 O O . LYS A 1 140 ? -13.446 5.619 17.698 1.00 86.62 140 LYS A O 1
ATOM 1122 N N . SER A 1 141 ? -11.966 6.747 16.434 1.00 85.62 141 SER A N 1
ATOM 1123 C CA . SER A 1 141 ? -12.704 8.020 16.401 1.00 85.62 141 SER A CA 1
ATOM 1124 C C . SER A 1 141 ? -14.050 7.899 15.677 1.00 85.62 141 SER A C 1
ATOM 1126 O O . SER A 1 141 ? -15.048 8.446 16.141 1.00 85.62 141 SER A O 1
ATOM 1128 N N . ARG A 1 142 ? -14.111 7.147 14.571 1.00 81.31 142 ARG A N 1
ATOM 1129 C CA . ARG A 1 142 ? -15.351 6.968 13.803 1.00 81.31 142 ARG A CA 1
ATOM 1130 C C . ARG A 1 142 ? -16.277 5.874 14.333 1.00 81.31 142 ARG A C 1
ATOM 1132 O O . ARG A 1 142 ? -17.414 5.824 13.879 1.00 81.31 142 ARG A O 1
ATOM 1139 N N . LYS A 1 143 ? -15.858 5.064 15.314 1.00 77.81 143 LYS A N 1
ATOM 1140 C CA . LYS A 1 143 ? -16.648 3.947 15.868 1.00 77.81 143 LYS A CA 1
ATOM 1141 C C . LYS A 1 143 ? -18.099 4.339 16.169 1.00 77.81 143 LYS A C 1
ATOM 1143 O O . LYS A 1 143 ? -19.012 3.645 15.735 1.00 77.81 143 LYS A O 1
ATOM 1148 N N . TYR A 1 144 ? -18.313 5.451 16.872 1.00 71.31 144 TYR A N 1
ATOM 1149 C CA . TYR A 1 144 ? -19.657 5.895 17.256 1.00 71.31 144 TYR A CA 1
ATOM 1150 C C . TYR A 1 144 ? -20.495 6.363 16.062 1.00 71.31 144 TYR A C 1
ATOM 1152 O O . TYR A 1 144 ? -21.659 5.999 15.978 1.00 71.31 144 TYR A O 1
ATOM 1160 N N . ILE A 1 145 ? -19.886 7.077 15.107 1.00 71.81 145 ILE A N 1
ATOM 1161 C CA . ILE A 1 145 ? -20.545 7.541 13.872 1.00 71.81 145 ILE A CA 1
ATOM 1162 C C . ILE A 1 145 ? -20.947 6.354 12.989 1.00 71.81 145 ILE A C 1
ATOM 1164 O O . ILE A 1 145 ? -21.993 6.363 12.348 1.00 71.81 145 ILE A O 1
ATOM 1168 N N . THR A 1 146 ? -20.108 5.321 12.936 1.00 70.56 146 THR A N 1
ATOM 1169 C CA . THR A 1 146 ? -20.410 4.093 12.201 1.00 70.56 146 THR A CA 1
ATOM 1170 C C . THR A 1 146 ? -21.581 3.351 12.849 1.00 70.56 146 THR A C 1
ATOM 1172 O O . THR A 1 146 ? -22.497 2.939 12.149 1.00 70.56 146 THR A O 1
ATOM 1175 N N . ILE A 1 147 ? -21.600 3.236 14.183 1.00 71.56 147 ILE A N 1
ATOM 1176 C CA . ILE A 1 147 ? -22.703 2.595 14.918 1.00 71.56 147 ILE A CA 1
ATOM 1177 C C . ILE A 1 147 ? -24.007 3.394 14.784 1.00 71.56 147 ILE A C 1
ATOM 1179 O O . ILE A 1 147 ? -25.058 2.791 14.582 1.00 71.56 147 ILE A O 1
ATOM 1183 N N . SER A 1 148 ? -23.964 4.727 14.880 1.00 64.06 148 SER A N 1
ATOM 1184 C CA . SER A 1 148 ? -25.156 5.572 14.729 1.00 64.06 148 SER A CA 1
ATOM 1185 C C . SER A 1 148 ? -25.700 5.535 13.302 1.00 64.06 148 SER A C 1
ATOM 1187 O O . SER A 1 148 ? -26.899 5.362 13.122 1.00 64.06 148 SER A O 1
ATOM 1189 N N . GLY A 1 149 ? -24.828 5.564 12.289 1.00 61.84 149 GLY A N 1
ATOM 1190 C CA . GLY A 1 149 ? -25.232 5.427 10.888 1.00 61.84 149 GLY A CA 1
ATOM 1191 C C . GLY A 1 149 ? -25.890 4.080 10.564 1.00 61.84 149 GLY A C 1
ATOM 1192 O O . GLY A 1 149 ? -26.694 4.001 9.642 1.00 61.84 149 GLY A O 1
ATOM 1193 N N . PHE A 1 150 ? -25.604 3.021 11.332 1.00 65.25 150 PHE A N 1
ATOM 1194 C CA . PHE A 1 150 ? -26.327 1.751 11.208 1.00 65.25 150 PHE A CA 1
ATOM 1195 C C . PHE A 1 150 ? -27.725 1.778 11.843 1.00 65.25 150 PHE A C 1
ATOM 1197 O O . PHE A 1 150 ? -28.588 1.026 11.387 1.00 65.25 150 PHE A O 1
ATOM 1204 N N . LYS A 1 151 ? -27.939 2.630 12.857 1.00 60.31 151 LYS A N 1
ATOM 1205 C CA . LYS A 1 151 ? -29.216 2.803 13.567 1.00 60.31 151 LYS A CA 1
ATOM 1206 C C . LYS A 1 151 ? -30.167 3.794 12.887 1.00 60.31 151 LYS A C 1
ATOM 1208 O O . LYS A 1 151 ? -31.364 3.586 12.948 1.00 60.31 151 LYS A O 1
ATOM 1213 N N . GLU A 1 152 ? -29.659 4.843 12.237 1.00 55.31 152 GLU A N 1
ATOM 1214 C CA . GLU A 1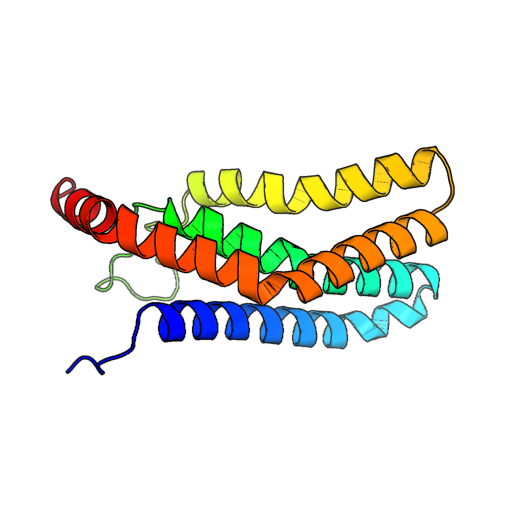 152 ? -30.488 5.878 11.578 1.00 55.31 152 GLU A CA 1
ATOM 1215 C C . GLU A 1 152 ? -31.215 5.399 10.309 1.00 55.31 152 GLU A C 1
ATOM 1217 O O . GLU A 1 152 ? -32.118 6.071 9.831 1.00 55.31 152 GLU A O 1
ATOM 1222 N N . ILE A 1 153 ? -30.831 4.251 9.744 1.00 52.22 153 ILE A N 1
ATOM 1223 C CA . ILE A 1 153 ? -31.465 3.658 8.548 1.00 52.22 153 ILE A CA 1
ATOM 1224 C C . ILE A 1 153 ? -32.414 2.513 8.974 1.00 52.22 153 ILE A C 1
ATOM 1226 O O . ILE A 1 153 ? -32.568 1.507 8.274 1.00 52.22 153 ILE A O 1
ATOM 1230 N N . GLN A 1 154 ? -32.937 2.580 10.197 1.00 42.50 154 GLN A N 1
ATOM 1231 C CA . GLN A 1 154 ? -33.934 1.662 10.744 1.00 42.50 154 GLN A CA 1
ATOM 1232 C C . GLN A 1 154 ? -35.309 2.311 10.620 1.00 42.50 154 GLN A C 1
ATOM 1234 O O . GLN A 1 154 ? -36.227 1.587 10.185 1.00 42.50 154 GLN A O 1
#

InterPro domains:
  IPR043742 Family of unknown function DUF5687 [PF18940] (1-152)

Organism: NCBI:txid2267611

Solvent-accessible surface area (backbone atoms only — not comparable to full-atom values): 8490 Å² total; per-residue (Å²): 138,78,79,94,69,49,69,60,57,54,55,49,53,53,48,49,54,52,48,51,50,49,52,51,52,51,59,72,48,52,71,50,42,80,83,31,69,66,57,40,47,44,50,51,15,49,47,35,24,36,60,14,44,43,48,57,49,53,56,48,56,54,57,70,64,54,65,63,66,67,81,90,49,62,79,84,81,60,58,54,57,68,45,71,67,53,56,62,59,47,46,56,71,56,46,51,62,52,50,53,34,50,57,42,27,77,79,65,36,71,68,57,17,26,49,52,43,24,49,54,6,51,52,29,44,75,45,38,69,61,51,50,53,53,38,45,53,49,42,61,72,36,45,63,60,43,55,48,49,56,57,76,78,110

Sequence (154 aa):
MSQNISLNQYINSKAMLFYFSIIVMFIISTPYLYFGKHIFLINLSCALYNIGIGVPSVLFLGAYNKKRIDLDKRSFGNYQGTGMAQWIISLPILLIPIALWIVVNIFSNNTIASIALALIGIIGLAFRNYFMNIIVKKYKSRKYITISGFKEIQ

Secondary structure (DSSP, 8-state):
------HHHHHHHHHHHHHHHHHHHHHHHGGGGGG-HHHHHHHHHHHHHIIIIIHHHHHHHHTT--PPP-SSS-STT--TT-SHHHHHHHHHHHHHHHHHHHHHHHTS-HHHHHHHHHHHHHHHHHTHHHHHHHHHHHHHHHHHHHHHHHHTT-